Protein AF-A0A165AQ45-F1 (afdb_monomer_lite)

Structure (mmCIF, N/CA/C/O backbone):
data_AF-A0A165AQ45-F1
#
_entry.id   AF-A0A165AQ45-F1
#
loop_
_atom_site.group_PDB
_atom_site.id
_atom_site.type_symbol
_atom_site.label_atom_id
_atom_site.label_alt_id
_atom_site.label_comp_id
_atom_site.label_asym_id
_atom_site.label_entity_id
_atom_site.label_seq_id
_atom_site.pdbx_PDB_ins_code
_atom_site.Cartn_x
_atom_site.Cartn_y
_atom_site.Cartn_z
_atom_site.occupancy
_atom_site.B_iso_or_equiv
_atom_site.auth_seq_id
_atom_site.auth_comp_id
_atom_site.auth_asym_id
_atom_site.auth_atom_id
_atom_site.pdbx_PDB_model_num
ATOM 1 N N . ARG A 1 1 ? 21.739 6.413 -4.135 1.00 65.69 1 ARG A N 1
ATOM 2 C CA . ARG A 1 1 ? 21.384 6.045 -5.533 1.00 65.69 1 ARG A CA 1
ATOM 3 C C . ARG A 1 1 ? 20.104 5.207 -5.502 1.00 65.69 1 ARG A C 1
ATOM 5 O O . ARG A 1 1 ? 20.023 4.332 -4.649 1.00 65.69 1 ARG A O 1
ATOM 12 N N . CYS A 1 2 ? 19.107 5.481 -6.352 1.00 78.31 2 CYS A N 1
ATOM 13 C CA . CYS A 1 2 ? 17.865 4.693 -6.399 1.00 78.31 2 CYS A CA 1
ATOM 14 C C . CYS A 1 2 ? 18.165 3.253 -6.853 1.00 78.31 2 CYS A C 1
ATOM 16 O O . CYS A 1 2 ? 18.833 3.074 -7.868 1.00 78.31 2 CYS A O 1
ATOM 18 N N . LYS A 1 3 ? 17.657 2.233 -6.141 1.00 82.00 3 LYS A N 1
ATOM 19 C CA . LYS A 1 3 ? 17.868 0.807 -6.484 1.00 82.00 3 LYS A CA 1
ATOM 20 C C . LYS A 1 3 ? 17.359 0.459 -7.886 1.00 82.00 3 LYS A C 1
ATOM 22 O O . LYS A 1 3 ? 17.899 -0.430 -8.529 1.00 82.00 3 LYS A O 1
ATOM 27 N N . ARG A 1 4 ? 16.321 1.163 -8.343 1.00 78.19 4 ARG A N 1
ATOM 28 C CA . ARG A 1 4 ? 15.731 0.993 -9.674 1.00 78.19 4 ARG A CA 1
ATOM 29 C C . ARG A 1 4 ? 16.376 1.879 -10.749 1.00 78.19 4 ARG A C 1
ATOM 31 O O . ARG A 1 4 ? 16.025 1.737 -11.903 1.00 78.19 4 ARG A O 1
ATOM 38 N N . GLY A 1 5 ? 17.328 2.747 -10.399 1.00 84.31 5 GLY A N 1
ATOM 39 C CA . GLY A 1 5 ? 18.074 3.530 -11.389 1.00 84.31 5 GLY A CA 1
ATOM 40 C C . GLY A 1 5 ? 17.422 4.841 -11.836 1.00 84.31 5 GLY A C 1
ATOM 41 O O . GLY A 1 5 ? 17.899 5.425 -12.796 1.00 84.31 5 GLY A O 1
ATOM 42 N N . ALA A 1 6 ? 16.396 5.337 -11.134 1.00 86.94 6 ALA A N 1
ATOM 43 C CA . ALA A 1 6 ? 15.844 6.667 -11.403 1.00 86.94 6 ALA A CA 1
ATOM 44 C C . ALA A 1 6 ? 16.941 7.766 -11.334 1.00 86.94 6 ALA A C 1
ATOM 46 O O . ALA A 1 6 ? 17.806 7.690 -10.445 1.00 86.94 6 ALA A O 1
ATOM 47 N N . PRO A 1 7 ? 16.886 8.800 -12.197 1.00 90.19 7 PRO A N 1
ATOM 48 C CA . PRO A 1 7 ? 15.777 9.118 -13.097 1.00 90.19 7 PRO A CA 1
ATOM 49 C C . PRO A 1 7 ? 15.725 8.257 -14.366 1.00 90.19 7 PRO A C 1
ATOM 51 O O . PRO A 1 7 ? 16.746 7.861 -14.918 1.00 90.19 7 PRO A O 1
ATOM 54 N N . TRP A 1 8 ? 14.507 7.983 -14.812 1.00 88.56 8 TRP A N 1
ATOM 55 C CA . TRP A 1 8 ? 14.209 7.210 -16.008 1.00 88.56 8 TRP A CA 1
ATOM 56 C C . TRP A 1 8 ? 14.270 8.068 -17.280 1.00 88.56 8 TRP A C 1
ATOM 58 O O . TRP A 1 8 ? 14.002 9.272 -17.205 1.00 88.56 8 TRP A O 1
ATOM 68 N N . PRO A 1 9 ? 14.603 7.476 -18.443 1.00 89.69 9 PRO A N 1
ATOM 69 C CA . PRO A 1 9 ? 14.580 8.186 -19.717 1.00 89.69 9 PRO A CA 1
ATOM 70 C C . PRO A 1 9 ? 13.150 8.604 -20.074 1.00 89.69 9 PRO A C 1
ATOM 72 O O . PRO A 1 9 ? 12.213 7.815 -19.953 1.00 89.69 9 PRO A O 1
ATOM 75 N N . LEU A 1 10 ? 12.997 9.860 -20.493 1.00 92.00 10 LEU A N 1
ATOM 76 C CA . LEU A 1 10 ? 11.704 10.434 -20.855 1.00 92.00 10 LEU A CA 1
ATOM 77 C C . LEU A 1 10 ? 11.286 9.996 -22.262 1.00 92.00 10 LEU A C 1
ATOM 79 O O . LEU A 1 10 ? 12.126 9.873 -23.151 1.00 92.00 10 LEU A O 1
ATOM 83 N N . SER A 1 11 ? 9.985 9.798 -22.458 1.00 91.56 11 SER A N 1
ATOM 84 C CA . SER A 1 11 ? 9.371 9.493 -23.752 1.00 91.56 11 SER A CA 1
ATOM 85 C C . SER A 1 11 ? 7.951 10.047 -23.795 1.00 91.56 11 SER A C 1
ATOM 87 O O . SER A 1 11 ? 7.185 9.851 -22.852 1.00 91.56 11 SER A O 1
ATOM 89 N N . ASP A 1 12 ? 7.562 10.695 -24.890 1.00 91.62 12 ASP A N 1
ATOM 90 C CA . ASP A 1 12 ? 6.199 11.224 -25.054 1.00 91.62 12 ASP A CA 1
ATOM 91 C C . ASP A 1 12 ? 5.196 10.192 -25.587 1.00 91.62 12 ASP A C 1
ATOM 93 O O . ASP A 1 12 ? 3.981 10.426 -25.537 1.00 91.62 12 ASP A O 1
ATOM 97 N N . VAL A 1 13 ? 5.695 9.045 -26.052 1.00 91.56 13 VAL A N 1
ATOM 98 C CA . VAL A 1 13 ? 4.914 7.942 -26.624 1.00 91.56 13 VAL A CA 1
ATOM 99 C C . VAL A 1 13 ? 5.340 6.598 -26.041 1.00 91.56 13 VAL A C 1
ATOM 101 O O . VAL A 1 13 ? 6.476 6.432 -25.589 1.00 91.56 13 VAL A O 1
ATOM 104 N N . ASP A 1 14 ? 4.424 5.636 -26.065 1.00 90.06 14 ASP A N 1
ATOM 105 C CA . ASP A 1 14 ? 4.769 4.232 -25.873 1.00 90.06 14 ASP A CA 1
ATOM 106 C C . ASP A 1 14 ? 5.491 3.733 -27.129 1.00 90.06 14 ASP A C 1
ATOM 108 O O . ASP A 1 14 ? 5.061 4.020 -28.250 1.00 90.06 14 ASP A O 1
ATOM 112 N N . TRP A 1 15 ? 6.593 3.006 -26.961 1.00 90.88 15 TRP A N 1
ATOM 113 C CA . TRP A 1 15 ? 7.391 2.520 -28.084 1.00 90.88 15 TRP A CA 1
ATOM 114 C C . TRP A 1 15 ? 7.764 1.050 -27.922 1.00 90.88 15 TRP A C 1
ATOM 116 O O . TRP A 1 15 ? 7.923 0.530 -26.814 1.00 90.88 15 TRP A O 1
ATOM 126 N N . VAL A 1 16 ? 7.919 0.391 -29.066 1.00 91.12 16 VAL A N 1
ATOM 127 C CA . VAL A 1 16 ? 8.446 -0.965 -29.199 1.00 91.12 16 VAL A CA 1
ATOM 128 C C . VAL A 1 16 ? 9.421 -0.945 -30.367 1.00 91.12 16 VAL A C 1
ATOM 130 O O . VAL A 1 16 ? 9.105 -0.395 -31.419 1.00 91.12 16 VAL A O 1
ATOM 133 N N . ASP A 1 17 ? 10.603 -1.510 -30.166 1.00 89.31 17 ASP A N 1
ATOM 134 C CA . ASP A 1 17 ? 11.671 -1.585 -31.161 1.00 89.31 17 ASP A CA 1
ATOM 135 C C . ASP A 1 17 ? 11.799 -3.013 -31.722 1.00 89.31 17 ASP A C 1
ATOM 137 O O . ASP A 1 17 ? 11.449 -3.998 -31.057 1.00 89.31 17 ASP A O 1
ATOM 141 N N . GLU A 1 18 ? 12.344 -3.146 -32.930 1.00 90.94 18 GLU A N 1
ATOM 142 C CA . GLU A 1 18 ? 12.587 -4.426 -33.612 1.00 90.94 18 GLU A CA 1
ATOM 143 C C . GLU A 1 18 ? 13.534 -5.332 -32.810 1.00 90.94 18 GLU A C 1
ATOM 145 O O . GLU A 1 18 ? 13.400 -6.559 -32.816 1.00 90.94 18 GLU A O 1
ATOM 150 N N . ALA A 1 19 ? 14.425 -4.733 -32.017 1.00 88.88 19 ALA A N 1
ATOM 151 C CA . ALA A 1 19 ? 15.296 -5.429 -31.073 1.00 88.88 19 ALA A CA 1
ATOM 152 C C . ALA A 1 19 ? 14.559 -6.006 -29.840 1.00 88.88 19 ALA A C 1
ATOM 154 O O . ALA A 1 19 ? 15.205 -6.465 -28.896 1.00 88.88 19 ALA A O 1
ATOM 155 N N . ARG A 1 20 ? 13.215 -5.996 -29.822 1.00 81.38 20 ARG A N 1
ATOM 156 C CA . ARG A 1 20 ? 12.353 -6.391 -28.685 1.00 81.38 20 ARG A CA 1
ATOM 157 C C . ARG A 1 20 ? 12.523 -5.509 -27.447 1.00 81.38 20 ARG A C 1
ATOM 159 O O . ARG A 1 20 ? 12.129 -5.897 -26.344 1.00 81.38 20 ARG A O 1
ATOM 166 N N . GLY A 1 21 ? 13.098 -4.324 -27.631 1.00 86.62 21 GLY A N 1
ATOM 167 C CA . GLY A 1 21 ? 13.027 -3.255 -26.650 1.00 86.62 21 GLY A CA 1
ATOM 168 C C . GLY A 1 21 ? 11.606 -2.711 -26.593 1.00 86.62 21 GLY A C 1
ATOM 169 O O . GLY A 1 21 ? 10.900 -2.686 -27.598 1.00 86.62 21 GLY A O 1
ATOM 170 N N . TRP A 1 22 ? 11.176 -2.281 -25.418 1.00 89.44 22 TRP A N 1
ATOM 171 C CA . TRP A 1 22 ? 9.936 -1.534 -25.270 1.00 89.44 22 TRP A CA 1
ATOM 172 C C . TRP A 1 22 ? 10.075 -0.551 -24.115 1.00 89.44 22 TRP A C 1
ATOM 174 O O . TRP A 1 22 ? 10.873 -0.764 -23.194 1.00 89.44 22 TRP A O 1
ATOM 184 N N . GLY A 1 23 ? 9.278 0.508 -24.149 1.00 89.44 23 GLY A N 1
ATOM 185 C CA . GLY A 1 23 ? 9.205 1.475 -23.068 1.00 89.44 23 GLY A CA 1
ATOM 186 C C . GLY A 1 23 ? 7.859 2.191 -23.061 1.00 89.44 23 GLY A C 1
ATOM 187 O O . GLY A 1 23 ? 7.321 2.487 -24.129 1.00 89.44 23 GLY A O 1
ATOM 188 N N . PRO A 1 24 ? 7.294 2.459 -21.874 1.00 89.06 24 PRO A N 1
ATOM 189 C CA . PRO A 1 24 ? 6.068 3.227 -21.772 1.00 89.06 24 PRO A CA 1
ATOM 190 C C . PRO A 1 24 ? 6.345 4.716 -21.991 1.00 89.06 24 PRO A C 1
ATOM 192 O O . PRO A 1 24 ? 7.471 5.196 -21.806 1.00 89.06 24 PRO A O 1
ATOM 195 N N . LYS A 1 25 ? 5.289 5.469 -22.284 1.00 88.69 25 LYS A N 1
ATOM 196 C CA . LYS A 1 25 ? 5.297 6.924 -22.188 1.00 88.69 25 LYS A CA 1
ATOM 197 C C . LYS A 1 25 ? 5.741 7.348 -20.786 1.00 88.69 25 LYS A C 1
ATOM 199 O O . LYS A 1 25 ? 5.144 6.968 -19.776 1.00 88.69 25 LYS A O 1
ATOM 204 N N . TRP A 1 26 ? 6.771 8.183 -20.726 1.00 88.94 26 TRP A N 1
ATOM 205 C CA . TRP A 1 26 ? 7.381 8.658 -19.493 1.00 88.94 26 TRP A CA 1
ATOM 206 C C . TRP A 1 26 ? 7.617 10.167 -19.537 1.00 88.94 26 TRP A C 1
ATOM 208 O O . TRP A 1 26 ? 8.616 10.643 -20.063 1.00 88.94 26 TRP A O 1
ATOM 218 N N . THR A 1 27 ? 6.712 10.941 -18.940 1.00 88.56 27 THR A N 1
ATOM 219 C CA . THR A 1 27 ? 6.824 12.412 -18.888 1.00 88.56 27 THR A CA 1
ATOM 220 C C . THR A 1 27 ? 7.576 12.918 -17.652 1.00 88.56 27 THR A C 1
ATOM 222 O O . T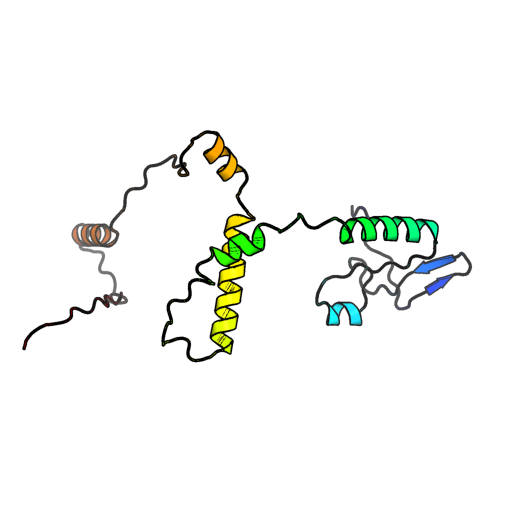HR A 1 27 ? 8.030 14.057 -17.625 1.00 88.56 27 THR A O 1
ATOM 225 N N . PHE A 1 28 ? 7.733 12.078 -16.619 1.00 89.06 28 PHE A N 1
ATOM 226 C CA . PHE A 1 28 ? 8.372 12.433 -15.346 1.00 89.06 28 PHE A CA 1
ATOM 227 C C . PHE A 1 28 ? 9.393 11.375 -14.905 1.00 89.06 28 PHE A C 1
ATOM 229 O O . PHE A 1 28 ? 9.015 10.310 -14.424 1.00 89.06 28 PHE A O 1
ATOM 236 N N . GLY A 1 29 ? 10.690 11.686 -14.973 1.00 88.75 29 GLY A N 1
ATOM 237 C CA . GLY A 1 29 ? 11.769 10.708 -14.755 1.00 88.75 29 GLY A CA 1
ATOM 238 C C . GLY A 1 29 ? 11.878 10.140 -13.332 1.00 88.75 29 GLY A C 1
ATOM 239 O O . GLY A 1 29 ? 12.570 9.153 -13.126 1.00 88.75 29 GLY A O 1
ATOM 240 N N . TYR A 1 30 ? 11.200 10.717 -12.337 1.00 88.38 30 TYR A N 1
ATOM 241 C CA . TYR A 1 30 ? 11.153 10.182 -10.964 1.00 88.38 30 TYR A CA 1
ATOM 242 C C . TYR A 1 30 ? 9.837 9.478 -10.622 1.00 88.38 30 TYR A C 1
ATOM 244 O O . TYR A 1 30 ? 9.686 8.963 -9.515 1.00 88.38 30 TYR A O 1
ATOM 252 N N . PHE A 1 31 ? 8.888 9.454 -11.554 1.00 86.06 31 PHE A N 1
ATOM 253 C CA . PHE A 1 31 ? 7.599 8.804 -11.371 1.00 86.06 31 PHE A CA 1
ATOM 254 C C . PHE A 1 31 ? 7.649 7.381 -11.923 1.00 86.06 31 PHE A C 1
ATOM 256 O O . PHE A 1 31 ? 8.383 7.139 -12.872 1.00 86.06 31 PHE A O 1
ATOM 263 N N . ASN A 1 32 ? 6.907 6.436 -11.346 1.00 86.19 32 ASN A N 1
ATOM 264 C CA . ASN A 1 32 ? 6.773 5.104 -11.942 1.00 86.19 32 ASN A CA 1
ATOM 265 C C . ASN A 1 32 ? 5.849 5.157 -13.170 1.00 86.19 32 ASN A C 1
ATOM 267 O O . ASN A 1 32 ? 5.155 6.148 -13.405 1.00 86.19 32 ASN A O 1
ATOM 271 N N . SER A 1 33 ? 5.818 4.074 -13.941 1.00 86.31 33 SER A N 1
ATOM 272 C CA . SER A 1 33 ? 4.856 3.904 -15.029 1.00 86.31 33 SER A CA 1
ATOM 273 C C . SER A 1 33 ? 3.427 3.918 -14.479 1.00 86.31 33 SER A C 1
ATOM 275 O O . SER A 1 33 ? 3.089 3.141 -13.584 1.00 86.31 33 SER A O 1
ATOM 277 N N . TRP A 1 34 ? 2.590 4.805 -15.013 1.00 86.44 34 TRP A N 1
ATOM 278 C CA . TRP A 1 34 ? 1.238 5.072 -14.523 1.00 86.44 34 TRP A CA 1
ATOM 279 C C . TRP A 1 34 ? 0.246 5.162 -15.679 1.00 86.44 34 TRP A C 1
ATOM 281 O O . TRP A 1 34 ? 0.630 5.492 -16.796 1.00 86.44 34 TRP A O 1
ATOM 291 N N . GLN A 1 35 ? -1.031 4.911 -15.385 1.00 86.94 35 GLN A N 1
ATOM 292 C CA . GLN A 1 35 ? -2.136 5.093 -16.325 1.00 86.94 35 GLN A CA 1
ATOM 293 C C . GLN A 1 35 ? -3.129 6.101 -15.742 1.00 86.94 35 GLN A C 1
ATOM 295 O O . GLN A 1 35 ? -3.613 5.868 -14.628 1.00 86.94 35 GLN A O 1
ATOM 300 N N . PRO A 1 36 ? -3.482 7.180 -16.465 1.00 87.31 36 PRO A N 1
ATOM 301 C CA . PRO A 1 36 ? -4.426 8.181 -15.977 1.00 87.31 36 PRO A CA 1
ATOM 302 C C . PRO A 1 36 ? -5.769 7.596 -15.547 1.00 87.31 36 PRO A C 1
ATOM 304 O O . PRO A 1 36 ? -6.232 7.896 -14.449 1.00 87.31 36 PRO A O 1
ATOM 307 N N . ASP A 1 37 ? -6.351 6.702 -16.346 1.00 90.69 37 ASP A N 1
ATOM 308 C CA . ASP A 1 37 ? -7.674 6.130 -16.066 1.00 90.69 37 ASP A CA 1
ATOM 309 C C . ASP A 1 37 ? -7.691 5.311 -14.771 1.00 90.69 37 ASP A C 1
ATOM 311 O O . ASP A 1 37 ? -8.618 5.414 -13.963 1.00 90.69 37 ASP A O 1
ATOM 315 N N . ILE A 1 38 ? -6.631 4.531 -14.534 1.00 89.12 38 ILE A N 1
ATOM 316 C CA . ILE A 1 38 ? -6.482 3.731 -13.313 1.00 89.12 38 ILE A CA 1
ATOM 317 C C . ILE A 1 38 ? -6.222 4.654 -12.122 1.00 89.12 38 ILE A C 1
ATOM 319 O O . ILE A 1 38 ? -6.850 4.498 -11.075 1.00 89.12 38 ILE A O 1
ATOM 323 N N . SER A 1 39 ? -5.363 5.662 -12.276 1.00 89.00 39 SER A N 1
ATOM 324 C CA . SER A 1 39 ? -5.104 6.641 -11.218 1.00 89.00 39 SER A CA 1
ATOM 325 C C . SER A 1 39 ? -6.362 7.423 -10.826 1.00 89.00 39 SER A C 1
ATOM 327 O O . SER A 1 39 ? -6.585 7.646 -9.637 1.00 89.00 39 SER A O 1
ATOM 329 N N . VAL A 1 40 ? -7.224 7.784 -11.781 1.00 92.62 40 VAL A N 1
ATOM 330 C CA . VAL A 1 40 ? -8.513 8.445 -11.507 1.00 92.62 40 VAL A CA 1
ATOM 331 C C . VAL A 1 40 ? -9.489 7.494 -10.815 1.00 92.62 40 VAL A C 1
ATOM 333 O O . VAL A 1 40 ? -10.148 7.888 -9.849 1.00 92.62 40 VAL A O 1
ATOM 336 N N . SER A 1 41 ? -9.564 6.246 -11.280 1.00 93.50 41 SER A N 1
ATOM 337 C CA . SER A 1 41 ? -10.519 5.255 -10.773 1.00 93.50 41 SER A CA 1
ATOM 338 C C . SER A 1 41 ? -10.183 4.792 -9.357 1.00 93.50 41 SER A C 1
ATOM 340 O O . SER A 1 41 ? -11.058 4.730 -8.496 1.00 93.50 41 SER A O 1
ATOM 342 N N . VAL A 1 42 ? -8.910 4.483 -9.099 1.00 90.19 42 VAL A N 1
ATOM 343 C CA . VAL A 1 42 ? -8.460 3.881 -7.834 1.00 90.19 42 VAL A CA 1
ATOM 344 C C . VAL A 1 42 ? -7.942 4.939 -6.850 1.00 90.19 42 VAL A C 1
ATOM 346 O O . VAL A 1 42 ? -7.847 4.679 -5.652 1.00 90.19 42 VAL A O 1
ATOM 349 N N . ARG A 1 43 ? -7.654 6.162 -7.324 1.00 88.94 43 ARG A N 1
ATOM 350 C CA . ARG A 1 43 ? -7.169 7.300 -6.516 1.00 88.94 43 ARG A CA 1
ATOM 351 C C . ARG A 1 43 ? -5.933 6.977 -5.670 1.00 88.94 43 ARG A C 1
ATOM 353 O O . ARG A 1 43 ? -5.754 7.516 -4.580 1.00 88.94 43 ARG A O 1
ATOM 360 N N . CYS A 1 44 ? -5.071 6.104 -6.178 1.00 82.12 44 CYS A N 1
ATOM 361 C CA . CYS A 1 44 ? -3.820 5.712 -5.543 1.00 82.12 44 CYS A CA 1
ATOM 362 C C . CYS A 1 44 ? -2.665 5.709 -6.555 1.00 82.12 44 CYS A C 1
ATOM 364 O O . CYS A 1 44 ? -2.877 5.800 -7.765 1.00 82.12 44 CYS A O 1
ATOM 366 N N . ASN A 1 45 ? -1.431 5.639 -6.050 1.00 81.56 45 ASN A N 1
ATOM 367 C CA . ASN A 1 45 ? -0.245 5.510 -6.890 1.00 81.56 45 ASN A CA 1
ATOM 368 C C . ASN A 1 45 ? -0.173 4.093 -7.477 1.00 81.56 45 ASN A C 1
ATOM 370 O O . ASN A 1 45 ? -0.179 3.122 -6.721 1.00 81.56 45 ASN A O 1
ATOM 374 N N . ASN A 1 46 ? -0.061 3.985 -8.799 1.00 85.38 46 ASN A N 1
ATOM 375 C CA . ASN A 1 46 ? 0.010 2.710 -9.512 1.00 85.38 46 ASN A CA 1
ATOM 376 C C . ASN A 1 46 ? 1.416 2.522 -10.115 1.00 85.38 46 ASN A C 1
ATOM 378 O O . ASN A 1 46 ? 2.020 3.489 -10.569 1.00 85.38 46 ASN A O 1
ATOM 382 N N . ASP A 1 47 ? 1.932 1.288 -10.112 1.00 86.81 47 ASP A N 1
ATOM 383 C CA . ASP A 1 47 ? 3.180 0.885 -10.792 1.00 86.81 47 ASP A CA 1
ATOM 384 C C . ASP A 1 47 ? 2.819 -0.179 -11.835 1.00 86.81 47 ASP A C 1
ATOM 386 O O . ASP A 1 47 ? 2.646 -1.352 -11.499 1.00 86.81 47 ASP A O 1
ATOM 390 N N . ILE A 1 48 ? 2.622 0.242 -13.084 1.00 86.12 48 ILE A N 1
ATOM 391 C CA . ILE A 1 48 ? 2.159 -0.637 -14.167 1.00 86.12 48 ILE A CA 1
ATOM 392 C C . ILE A 1 48 ? 3.360 -1.178 -14.933 1.00 86.12 48 ILE A C 1
ATOM 394 O O . ILE A 1 48 ? 4.234 -0.424 -15.352 1.00 86.12 48 ILE A O 1
ATOM 398 N N . LYS A 1 49 ? 3.395 -2.493 -15.159 1.00 84.38 49 LYS A N 1
ATOM 399 C CA . LYS A 1 49 ? 4.466 -3.146 -15.918 1.00 84.38 49 LYS A CA 1
ATOM 400 C C . LYS A 1 49 ? 3.893 -4.061 -16.983 1.00 84.38 49 LYS A C 1
ATOM 402 O O . LYS A 1 49 ? 3.043 -4.895 -16.685 1.00 84.38 49 LYS A O 1
ATOM 407 N N . LEU A 1 50 ? 4.399 -3.931 -18.207 1.00 85.31 50 LEU A N 1
ATOM 408 C CA . LEU A 1 50 ? 4.116 -4.876 -19.278 1.00 85.31 50 LEU A CA 1
ATOM 409 C C . LEU A 1 50 ? 4.945 -6.148 -19.064 1.00 85.31 50 LEU A C 1
ATOM 411 O O . LEU A 1 50 ? 6.156 -6.086 -18.844 1.00 85.31 50 LEU A O 1
ATOM 415 N N . LEU A 1 51 ? 4.286 -7.301 -19.138 1.00 86.75 51 LEU A N 1
ATOM 416 C CA . LEU A 1 51 ? 4.923 -8.610 -19.055 1.00 86.75 51 LEU A CA 1
ATOM 417 C C . LEU A 1 51 ? 4.864 -9.266 -20.433 1.00 86.75 51 LEU A C 1
ATOM 419 O O . LEU A 1 51 ? 3.803 -9.677 -20.891 1.00 86.75 51 LEU A O 1
ATOM 423 N N . THR A 1 52 ? 6.008 -9.342 -21.108 1.00 84.25 52 THR A N 1
ATOM 424 C CA . THR A 1 52 ? 6.115 -9.922 -22.458 1.00 84.25 52 THR A CA 1
ATOM 425 C C . THR A 1 52 ? 6.563 -11.388 -22.444 1.00 84.25 52 THR A C 1
ATOM 427 O O . THR A 1 52 ? 6.453 -12.076 -23.455 1.00 84.25 52 THR A O 1
ATOM 430 N N . ASN A 1 53 ? 7.053 -11.891 -21.303 1.00 87.56 53 ASN A N 1
ATOM 431 C CA . ASN A 1 53 ? 7.553 -13.256 -21.140 1.00 87.56 53 ASN A CA 1
ATOM 432 C C . ASN A 1 53 ? 6.580 -14.113 -20.313 1.00 87.56 53 ASN A C 1
ATOM 434 O O . ASN A 1 53 ? 6.233 -13.766 -19.181 1.00 87.56 53 ASN A O 1
ATOM 438 N N . GLY A 1 54 ? 6.182 -15.272 -20.848 1.00 89.38 54 GLY A N 1
ATOM 439 C CA . GLY A 1 54 ? 5.271 -16.201 -20.172 1.00 89.38 54 GLY A CA 1
ATOM 440 C C . GLY A 1 54 ? 5.828 -16.804 -18.876 1.00 89.38 54 GLY A C 1
ATOM 441 O O . GLY A 1 54 ? 5.067 -17.016 -17.937 1.00 89.38 54 GLY A O 1
ATOM 442 N N . ARG A 1 55 ? 7.147 -17.027 -18.775 1.00 90.12 55 ARG A N 1
ATOM 443 C CA . ARG A 1 55 ? 7.791 -17.535 -17.548 1.00 90.12 55 ARG A CA 1
ATOM 444 C C . ARG A 1 55 ? 7.706 -16.513 -16.416 1.00 90.12 55 ARG A C 1
ATOM 446 O O . ARG A 1 55 ? 7.316 -16.867 -15.307 1.00 90.12 55 ARG A O 1
ATOM 453 N N . ASP A 1 56 ? 8.038 -15.257 -16.701 1.00 86.38 56 ASP A N 1
ATOM 454 C CA . ASP A 1 56 ? 7.980 -14.182 -15.703 1.00 86.38 56 ASP A CA 1
ATOM 455 C C . ASP A 1 56 ? 6.533 -13.888 -15.303 1.00 86.38 56 ASP A C 1
ATOM 457 O O . ASP A 1 56 ? 6.236 -13.735 -14.118 1.00 86.38 56 ASP A O 1
ATOM 461 N N . THR A 1 57 ? 5.620 -13.912 -16.280 1.00 90.38 57 THR A N 1
ATOM 462 C CA . THR A 1 57 ? 4.177 -13.794 -16.037 1.00 90.38 57 THR A CA 1
ATOM 463 C C . THR A 1 57 ? 3.683 -14.911 -15.128 1.00 90.38 57 THR A C 1
ATOM 465 O O . THR A 1 57 ? 3.062 -14.628 -14.112 1.00 90.38 57 THR A O 1
ATOM 468 N N . GLY A 1 58 ? 4.023 -16.170 -15.420 1.00 93.00 58 GLY A N 1
ATOM 469 C CA . GLY A 1 58 ? 3.635 -17.312 -14.592 1.00 93.00 58 GLY A CA 1
ATOM 470 C C . GLY A 1 58 ? 4.154 -17.211 -13.158 1.00 93.00 58 GLY A C 1
ATOM 471 O O . GLY A 1 58 ? 3.399 -17.451 -12.218 1.00 93.00 58 GLY A O 1
ATOM 472 N N . ASN A 1 59 ? 5.407 -16.786 -12.974 1.00 91.25 59 ASN A N 1
ATOM 473 C CA . ASN A 1 59 ? 5.987 -16.581 -11.645 1.00 91.25 59 ASN A CA 1
ATOM 474 C C . ASN A 1 59 ? 5.255 -15.489 -10.849 1.00 91.25 59 ASN A C 1
ATOM 476 O O . ASN A 1 59 ? 4.939 -15.696 -9.676 1.00 91.25 59 ASN A O 1
ATOM 480 N N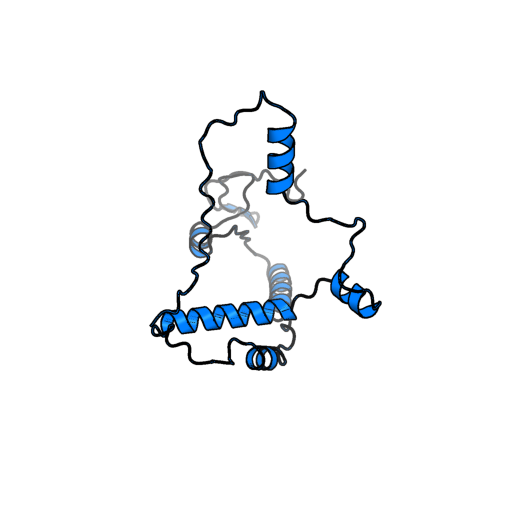 . ILE A 1 60 ? 4.965 -14.345 -11.477 1.00 89.75 60 ILE A N 1
ATOM 481 C CA . ILE A 1 60 ? 4.235 -13.243 -10.833 1.00 89.75 60 ILE A CA 1
ATOM 482 C C . ILE A 1 60 ? 2.800 -13.671 -10.531 1.00 89.75 60 ILE A C 1
ATOM 484 O O . ILE A 1 60 ? 2.356 -13.536 -9.396 1.00 89.75 60 ILE A O 1
ATOM 488 N N . THR A 1 61 ? 2.089 -14.257 -11.496 1.00 91.50 61 THR A N 1
ATOM 489 C CA . THR A 1 61 ? 0.721 -14.743 -11.289 1.00 91.50 61 THR A CA 1
ATOM 490 C C . THR A 1 61 ? 0.662 -15.785 -10.177 1.00 91.50 61 THR A C 1
ATOM 492 O O . THR A 1 61 ? -0.238 -15.715 -9.346 1.00 91.50 61 THR A O 1
ATOM 495 N N . TYR A 1 62 ? 1.618 -16.716 -10.101 1.00 92.50 62 TYR A N 1
ATOM 496 C CA . TYR A 1 62 ? 1.696 -17.686 -9.006 1.00 92.50 62 TYR A CA 1
ATOM 497 C C . TYR A 1 62 ? 1.886 -16.996 -7.651 1.00 92.50 62 TYR A C 1
ATOM 499 O O . TYR A 1 62 ? 1.207 -17.340 -6.684 1.00 92.50 62 TYR A O 1
ATOM 507 N N . TYR A 1 63 ? 2.779 -16.009 -7.573 1.00 89.88 63 TYR A N 1
ATOM 508 C CA . TYR A 1 63 ? 3.006 -15.238 -6.352 1.00 89.88 63 TYR A CA 1
ATOM 509 C C . TYR A 1 63 ? 1.749 -14.471 -5.912 1.00 89.88 63 TYR A C 1
ATOM 511 O O . TYR A 1 63 ? 1.293 -14.646 -4.781 1.00 89.88 63 TYR A O 1
ATOM 519 N N . GLU A 1 64 ? 1.156 -13.688 -6.814 1.00 89.38 64 GLU A N 1
ATOM 520 C CA . GLU A 1 64 ? -0.062 -12.913 -6.553 1.00 89.38 64 GLU A CA 1
ATOM 521 C C . GLU A 1 64 ? -1.231 -13.827 -6.174 1.00 89.38 64 GLU A C 1
ATOM 523 O O . GLU A 1 64 ? -1.916 -13.589 -5.182 1.00 89.38 64 GLU A O 1
ATOM 528 N N . THR A 1 65 ? -1.421 -14.929 -6.906 1.00 90.50 65 THR A N 1
ATOM 529 C CA . THR A 1 65 ? -2.483 -15.901 -6.619 1.00 90.50 65 THR A CA 1
ATOM 530 C C . THR A 1 65 ? -2.307 -16.484 -5.232 1.00 90.50 65 THR A C 1
ATOM 532 O O . THR A 1 65 ? -3.265 -16.483 -4.474 1.00 90.50 65 THR A O 1
ATOM 535 N N . ASN A 1 66 ? -1.098 -16.913 -4.856 1.00 88.12 66 ASN A N 1
ATOM 536 C CA . ASN A 1 66 ? -0.846 -17.429 -3.511 1.00 88.12 66 ASN A CA 1
ATOM 537 C C . ASN A 1 66 ? -1.052 -16.376 -2.423 1.00 88.12 66 ASN A C 1
ATOM 539 O O . ASN A 1 66 ? -1.425 -16.723 -1.302 1.00 88.12 66 ASN A O 1
ATOM 543 N N . TYR A 1 67 ? -0.804 -15.103 -2.730 1.00 85.50 67 TYR A N 1
ATOM 544 C CA . TYR A 1 67 ? -1.037 -14.008 -1.800 1.00 85.50 67 TYR A CA 1
ATOM 545 C C . TYR A 1 67 ? -2.534 -13.734 -1.615 1.00 85.50 67 TYR A C 1
ATOM 547 O O . TYR A 1 67 ? -3.007 -13.652 -0.483 1.00 85.50 67 TYR A O 1
ATOM 555 N N . VAL A 1 68 ? -3.295 -13.663 -2.708 1.00 83.50 68 VAL A N 1
ATOM 556 C CA . VAL A 1 68 ? -4.753 -13.464 -2.690 1.00 83.50 68 VAL A CA 1
ATOM 557 C C . VAL A 1 68 ? -5.469 -14.683 -2.106 1.00 83.50 68 VAL A C 1
ATOM 559 O O . VAL A 1 68 ? -6.385 -14.547 -1.298 1.00 83.50 68 VAL A O 1
ATOM 562 N N . SER A 1 69 ? -5.029 -15.887 -2.472 1.00 80.44 69 SER A N 1
ATOM 563 C CA . SER A 1 69 ? -5.556 -17.155 -1.967 1.00 80.44 69 SER A CA 1
ATOM 564 C C . SER A 1 69 ? -4.998 -17.523 -0.598 1.00 80.44 69 SER A C 1
ATOM 566 O O . SER A 1 69 ? -5.363 -18.573 -0.055 1.00 80.44 69 SER A O 1
ATOM 568 N N . LYS A 1 70 ? -4.103 -16.701 -0.029 1.00 83.00 70 LYS A N 1
ATOM 569 C CA . LYS A 1 70 ? -3.648 -16.866 1.345 1.00 83.00 70 LYS A CA 1
ATOM 570 C C . LYS A 1 70 ? -4.897 -16.836 2.202 1.00 83.00 70 LYS A C 1
ATOM 572 O O . LYS A 1 70 ? -5.556 -15.806 2.308 1.00 83.00 70 LYS A O 1
ATOM 577 N N . LYS A 1 71 ? -5.249 -17.992 2.771 1.00 69.25 71 LYS A N 1
ATOM 578 C CA . LYS A 1 71 ? -6.442 -18.128 3.604 1.00 69.25 71 LYS A CA 1
ATOM 579 C C . LYS A 1 71 ? -6.388 -17.026 4.655 1.00 69.25 71 LYS A C 1
ATOM 581 O O . LYS A 1 71 ? -5.541 -17.074 5.548 1.00 69.25 71 LYS A O 1
ATOM 586 N N . GLN A 1 72 ? -7.281 -16.042 4.535 1.00 64.69 72 GLN A N 1
ATOM 587 C CA . GLN A 1 72 ? -7.630 -15.176 5.651 1.00 64.69 72 GLN A CA 1
ATOM 588 C C . GLN A 1 72 ? -7.880 -16.116 6.830 1.00 64.69 72 GLN A C 1
ATOM 590 O O . GLN A 1 72 ? -8.554 -17.142 6.666 1.00 64.69 72 GLN A O 1
ATOM 595 N N . GLY A 1 73 ? -7.245 -15.840 7.972 1.00 61.50 73 GLY A N 1
ATOM 596 C CA . GLY A 1 73 ? -7.402 -16.663 9.164 1.00 61.50 73 GLY A CA 1
ATOM 597 C C . GLY A 1 73 ? -8.882 -16.979 9.371 1.00 61.50 73 GLY A C 1
ATOM 598 O O . GLY A 1 73 ? -9.744 -16.131 9.155 1.00 61.50 73 GLY A O 1
ATOM 599 N N . ARG A 1 74 ? -9.186 -18.239 9.686 1.00 60.84 74 ARG A N 1
ATOM 600 C CA . ARG A 1 74 ? -10.556 -18.731 9.856 1.00 60.84 74 ARG A CA 1
ATOM 601 C C . ARG A 1 74 ? -11.283 -17.859 10.901 1.00 60.84 74 ARG A C 1
ATOM 603 O O . ARG A 1 74 ? -11.144 -18.079 12.098 1.00 60.84 74 ARG A O 1
ATOM 610 N N . ASN A 1 75 ? -12.077 -16.888 10.445 1.00 65.12 75 ASN A N 1
ATOM 611 C CA . ASN A 1 75 ? -12.828 -15.929 11.270 1.00 65.12 75 ASN A CA 1
ATOM 612 C C . ASN A 1 75 ? -14.064 -16.560 11.949 1.00 65.12 75 ASN A C 1
ATOM 614 O O . ASN A 1 75 ? -15.071 -15.885 12.151 1.00 65.12 75 ASN A O 1
ATOM 618 N N . TYR A 1 76 ? -14.029 -17.846 12.320 1.00 62.41 76 TYR A N 1
ATOM 619 C CA . TYR A 1 76 ? -15.185 -18.525 12.933 1.00 62.41 76 TYR A CA 1
ATOM 620 C C . TYR A 1 76 ? -15.642 -17.879 14.235 1.00 62.41 76 TYR A C 1
ATOM 622 O O . TYR A 1 76 ? -16.812 -17.959 14.587 1.00 62.41 76 TYR A O 1
ATOM 630 N N . ASN A 1 77 ? -14.728 -17.196 14.920 1.00 67.00 77 ASN A N 1
ATOM 631 C CA . ASN A 1 77 ? -15.029 -16.510 16.166 1.00 67.00 77 ASN A CA 1
ATOM 632 C C . ASN A 1 77 ? -15.499 -15.067 15.950 1.00 67.00 77 ASN A C 1
ATOM 634 O O . ASN A 1 77 ? -15.979 -14.462 16.903 1.00 67.00 77 ASN A O 1
ATOM 638 N N . ALA A 1 78 ? -15.393 -14.505 14.737 1.00 74.00 78 ALA A N 1
ATOM 639 C CA . ALA A 1 78 ? -15.804 -13.124 14.478 1.00 74.00 78 ALA A CA 1
ATOM 640 C C . ALA A 1 78 ? -17.321 -12.958 14.644 1.00 74.00 78 ALA A C 1
ATOM 642 O O . ALA A 1 78 ? -17.765 -11.999 15.264 1.00 74.00 78 ALA A O 1
ATOM 643 N N . SER A 1 79 ? -18.115 -13.935 14.195 1.00 75.50 79 SER A N 1
ATOM 644 C CA . SER A 1 79 ? -19.569 -13.956 14.412 1.00 75.50 79 SER A CA 1
ATOM 645 C C . SER A 1 79 ? -19.937 -14.031 15.897 1.00 75.50 79 SER A C 1
ATOM 647 O O . SER A 1 79 ? -20.808 -13.291 16.346 1.00 75.50 79 SER A O 1
ATOM 649 N N . ALA A 1 80 ? -19.238 -14.853 16.686 1.00 76.44 80 ALA A N 1
ATOM 650 C CA . ALA A 1 80 ? -19.420 -14.910 18.138 1.00 76.44 80 ALA A CA 1
ATOM 651 C C . ALA A 1 80 ? -19.019 -13.589 18.822 1.00 76.44 80 ALA A C 1
ATOM 653 O O . ALA A 1 80 ? -19.645 -13.169 19.795 1.00 76.44 80 ALA A O 1
ATOM 654 N N . LEU A 1 81 ? -17.992 -12.916 18.300 1.00 74.50 81 LEU A N 1
ATOM 655 C CA . LEU A 1 81 ? -17.543 -11.611 18.771 1.00 74.50 81 LEU A CA 1
ATOM 656 C C . LEU A 1 81 ? -18.576 -10.516 18.475 1.00 74.50 81 LEU A C 1
ATOM 658 O O . LEU A 1 81 ? -18.851 -9.679 19.333 1.00 74.50 81 LEU A O 1
ATOM 662 N N . PHE A 1 82 ? -19.186 -10.565 17.289 1.00 76.12 82 PHE A N 1
ATOM 663 C CA . PHE A 1 82 ? -20.296 -9.701 16.910 1.00 76.12 82 PHE A CA 1
ATOM 664 C C . PHE A 1 82 ? -21.520 -9.958 17.790 1.00 76.12 82 PHE A C 1
ATOM 666 O O . PHE A 1 82 ? -22.037 -9.013 18.370 1.00 76.12 82 PHE A O 1
ATOM 673 N N . ALA A 1 83 ? -21.916 -11.214 18.006 1.00 76.88 83 ALA A N 1
ATOM 674 C CA . ALA A 1 83 ? -23.049 -11.558 18.870 1.00 76.88 83 ALA A CA 1
ATOM 675 C C . ALA A 1 83 ? -22.868 -11.102 20.332 1.00 76.88 83 ALA A C 1
ATOM 677 O O . ALA A 1 83 ? -23.839 -10.745 20.995 1.00 76.88 83 ALA A O 1
ATOM 678 N N . LYS A 1 84 ? -21.625 -11.081 20.836 1.00 72.38 84 LYS A N 1
ATOM 679 C CA . LYS A 1 84 ? -21.285 -10.546 22.169 1.00 72.38 84 LYS A CA 1
ATOM 680 C C . LYS A 1 84 ? -21.105 -9.024 22.197 1.00 72.38 84 LYS A C 1
ATOM 682 O O . LYS A 1 84 ? -20.995 -8.456 23.281 1.00 72.38 84 LYS A O 1
ATOM 687 N N . SER A 1 85 ? -21.029 -8.364 21.042 1.00 70.62 85 SER A N 1
ATOM 688 C CA . SER A 1 85 ? -20.833 -6.919 20.963 1.00 70.62 85 SER A CA 1
ATOM 689 C C . SER A 1 85 ? -22.100 -6.170 21.396 1.00 70.62 85 SER A C 1
ATOM 691 O O . SER A 1 85 ? -23.206 -6.558 21.005 1.00 70.62 85 SER A O 1
ATOM 693 N N . PRO A 1 86 ? -21.965 -5.022 22.088 1.00 65.56 86 PRO A N 1
ATOM 694 C CA . PRO A 1 86 ? -23.078 -4.107 22.348 1.00 65.56 86 PRO A CA 1
ATOM 695 C C . PRO A 1 86 ? -23.808 -3.633 21.078 1.00 65.56 86 PRO A C 1
ATOM 697 O O . PRO A 1 86 ? -24.892 -3.066 21.167 1.00 65.56 86 PRO A O 1
ATOM 700 N N . ALA A 1 87 ? -23.231 -3.850 19.888 1.00 61.91 87 ALA A N 1
ATOM 701 C CA . ALA A 1 87 ? -23.884 -3.606 18.604 1.00 61.91 87 ALA A CA 1
ATOM 702 C C . ALA A 1 87 ? -25.192 -4.402 18.424 1.00 61.91 87 ALA A C 1
ATOM 704 O O . ALA A 1 87 ? -26.128 -3.872 17.832 1.00 61.91 87 ALA A O 1
ATOM 705 N N . PHE A 1 88 ? -25.258 -5.635 18.945 1.00 62.88 88 PHE A N 1
ATOM 706 C CA . PHE A 1 88 ? -26.428 -6.523 18.838 1.00 62.88 88 PHE A CA 1
ATOM 707 C C . PHE A 1 88 ? -27.289 -6.544 20.104 1.00 62.88 88 PHE A C 1
ATOM 709 O O . PHE A 1 88 ? -28.429 -6.998 20.072 1.00 62.88 88 PHE A O 1
ATOM 716 N N . GLN A 1 89 ? -26.777 -6.012 21.215 1.00 63.75 89 GLN A N 1
ATOM 717 C CA . GLN A 1 89 ? -27.558 -5.780 22.427 1.00 63.75 89 GLN A CA 1
ATOM 718 C C . GLN A 1 89 ? -28.349 -4.478 22.269 1.00 63.75 89 GLN A C 1
ATOM 720 O O . GLN A 1 89 ? -28.017 -3.440 22.845 1.00 63.75 89 GLN A O 1
ATOM 725 N N . MET A 1 90 ? -29.381 -4.510 21.429 1.00 64.12 90 MET A N 1
ATOM 726 C CA . MET A 1 90 ? -30.269 -3.369 21.248 1.00 64.12 90 MET A CA 1
ATOM 727 C C . MET A 1 90 ? -31.156 -3.221 22.482 1.00 64.12 90 MET A C 1
ATOM 729 O O . MET A 1 90 ? -32.124 -3.947 22.667 1.00 64.12 90 MET A O 1
ATOM 733 N N . LYS A 1 91 ? -30.821 -2.262 23.347 1.00 60.62 91 LYS A N 1
ATOM 734 C CA . LYS A 1 91 ? -31.859 -1.559 24.101 1.00 60.62 91 LYS A CA 1
ATOM 735 C C . LYS A 1 91 ? -32.434 -0.524 23.147 1.00 60.62 91 LYS A C 1
ATOM 737 O O . LYS A 1 91 ? -31.673 0.322 22.662 1.00 60.62 91 LYS A O 1
ATOM 742 N N . ASP A 1 92 ? -33.726 -0.633 22.852 1.00 59.66 92 ASP A N 1
ATOM 743 C CA . ASP A 1 92 ? -34.437 0.312 21.996 1.00 59.66 92 ASP A CA 1
ATOM 744 C C . ASP A 1 92 ? -34.213 1.729 22.518 1.00 59.66 92 ASP A C 1
ATOM 746 O O . ASP A 1 92 ? -34.713 2.132 23.567 1.00 59.66 92 ASP A O 1
ATOM 750 N N . ASN A 1 93 ? -33.389 2.484 21.798 1.00 59.44 93 ASN A N 1
ATOM 751 C CA . ASN A 1 93 ? -33.224 3.899 22.051 1.00 59.44 93 ASN A CA 1
ATOM 752 C C . ASN A 1 93 ? -34.187 4.609 21.113 1.00 59.44 93 ASN A C 1
ATOM 754 O O . ASN A 1 93 ? -33.936 4.678 19.909 1.00 59.44 93 ASN A O 1
ATOM 758 N N . ALA A 1 94 ? -35.249 5.182 21.680 1.00 61.00 94 ALA A N 1
ATOM 759 C CA . ALA A 1 94 ? -36.269 5.953 20.965 1.00 61.00 94 ALA A CA 1
ATOM 760 C C . ALA A 1 94 ? -35.699 7.105 20.100 1.00 61.00 94 ALA A C 1
ATOM 762 O O . ALA A 1 94 ? -36.410 7.660 19.270 1.00 61.00 94 ALA A O 1
ATOM 763 N N . TYR A 1 95 ? -34.413 7.442 20.274 1.00 60.94 95 TYR A N 1
ATOM 764 C CA . TYR A 1 95 ? -33.659 8.469 19.552 1.00 60.94 95 TYR A CA 1
ATOM 765 C C . TYR A 1 95 ? -33.153 8.037 18.156 1.00 60.94 95 TYR A C 1
ATOM 767 O O . TYR A 1 95 ? -32.754 8.880 17.354 1.00 60.94 95 TYR A O 1
ATOM 775 N N . LEU A 1 96 ? -33.149 6.737 17.834 1.00 62.31 96 LEU A N 1
ATOM 776 C CA . LEU A 1 96 ? -32.703 6.206 16.535 1.00 62.31 96 LEU A CA 1
ATOM 777 C C . LEU A 1 96 ? -33.894 5.902 15.609 1.00 62.31 96 LEU A C 1
ATOM 779 O O . LEU A 1 96 ? -34.019 4.790 15.112 1.00 62.31 96 LEU A O 1
ATOM 783 N N . GLN A 1 97 ? -34.768 6.887 15.383 1.00 65.38 97 GLN A N 1
ATOM 784 C CA . GLN A 1 97 ? -35.947 6.744 14.506 1.00 65.38 97 GLN A CA 1
ATOM 785 C C . GLN A 1 97 ? -35.573 6.553 13.022 1.00 65.38 97 GLN A C 1
ATOM 787 O O . GLN A 1 97 ? -36.346 5.989 12.255 1.00 65.38 97 GLN A O 1
ATOM 792 N N . ASP A 1 98 ? -34.382 7.001 12.604 1.00 78.88 98 ASP A N 1
ATOM 793 C CA . ASP A 1 98 ? -33.892 6.802 11.238 1.00 78.88 98 ASP A CA 1
ATOM 794 C C . ASP A 1 98 ? -33.141 5.469 11.099 1.00 78.88 98 ASP A C 1
ATOM 796 O O . ASP A 1 98 ? -32.016 5.304 11.591 1.00 78.88 98 ASP A O 1
ATOM 800 N N . ALA A 1 99 ? -33.749 4.540 10.360 1.00 78.19 99 ALA A N 1
ATOM 801 C CA . ALA A 1 99 ? -33.195 3.224 10.057 1.00 78.19 99 ALA A CA 1
ATOM 802 C C . ALA A 1 99 ? -31.816 3.300 9.378 1.00 78.19 99 ALA A C 1
ATOM 804 O O . ALA A 1 99 ? -30.949 2.459 9.633 1.00 78.19 99 ALA A O 1
ATOM 805 N N . ARG A 1 100 ? -31.558 4.321 8.547 1.00 80.25 100 ARG A N 1
ATOM 806 C CA . ARG A 1 100 ? -30.263 4.459 7.861 1.00 80.25 100 ARG A CA 1
ATOM 807 C C . ARG A 1 100 ? -29.148 4.788 8.848 1.00 80.25 100 ARG A C 1
ATOM 809 O O . ARG A 1 100 ? -28.108 4.124 8.852 1.00 80.25 100 ARG A O 1
ATOM 816 N N . LYS A 1 101 ? -29.368 5.788 9.702 1.00 79.25 101 LYS A N 1
ATOM 817 C CA . LYS A 1 101 ? -28.422 6.178 10.755 1.00 79.25 101 LYS A CA 1
ATOM 818 C C . LYS A 1 101 ? -28.222 5.056 11.773 1.00 79.25 101 LYS A C 1
ATOM 820 O O . LYS A 1 101 ? -27.097 4.824 12.216 1.00 79.25 101 LYS A O 1
ATOM 825 N N . HIS A 1 102 ? -29.286 4.323 12.088 1.00 77.75 102 HIS A N 1
ATOM 826 C CA . HIS A 1 102 ? -29.233 3.144 12.943 1.00 77.75 102 HIS A CA 1
ATOM 827 C C . HIS A 1 102 ? -28.301 2.058 12.373 1.00 77.75 102 HIS A C 1
ATOM 829 O O . HIS A 1 102 ? -27.360 1.636 13.051 1.00 77.75 102 HIS A O 1
ATOM 835 N N . ASN A 1 103 ? -28.477 1.689 11.100 1.00 80.62 103 ASN A N 1
ATOM 836 C CA . ASN A 1 103 ? -27.627 0.709 10.413 1.00 80.62 103 ASN A CA 1
ATOM 837 C C . ASN A 1 103 ? -26.162 1.162 10.336 1.00 80.62 103 ASN A C 1
ATOM 839 O O . ASN A 1 103 ? -25.243 0.373 10.561 1.00 80.62 103 ASN A O 1
ATOM 843 N N . GLN A 1 104 ? -25.924 2.450 10.074 1.00 83.44 104 GLN A N 1
ATOM 844 C CA . GLN A 1 104 ? -24.573 3.006 10.037 1.00 83.44 104 GLN A CA 1
ATOM 845 C C . GLN A 1 104 ? -23.874 2.903 11.404 1.00 83.44 104 GLN A C 1
ATOM 847 O O . GLN A 1 104 ? -22.721 2.479 11.482 1.00 83.44 104 GLN A O 1
ATOM 852 N N . ILE A 1 105 ? -24.569 3.248 12.492 1.00 82.19 105 ILE A N 1
ATOM 853 C CA . ILE A 1 105 ? -24.029 3.152 13.858 1.00 82.19 105 ILE A CA 1
ATOM 854 C C . ILE A 1 105 ? -23.762 1.693 14.240 1.00 82.19 105 ILE A C 1
ATOM 856 O O . ILE A 1 105 ? -22.737 1.403 14.862 1.00 82.19 105 ILE A O 1
ATOM 860 N N . MET A 1 106 ? -24.645 0.772 13.852 1.00 82.19 106 MET A N 1
ATOM 861 C CA . MET A 1 106 ? -24.450 -0.661 14.074 1.00 82.19 106 MET A CA 1
ATOM 862 C C . MET A 1 106 ? -23.153 -1.152 13.415 1.00 82.19 106 MET A C 1
ATOM 864 O O . MET A 1 106 ? -22.333 -1.784 14.083 1.00 82.19 106 MET A O 1
ATOM 868 N N . LEU A 1 107 ? -22.918 -0.794 12.147 1.00 84.50 107 LEU A N 1
ATOM 869 C CA . LEU A 1 107 ? -21.688 -1.146 11.428 1.00 84.50 107 LEU A CA 1
ATOM 870 C C . LEU A 1 107 ? -20.437 -0.595 12.125 1.00 84.50 107 LEU A C 1
ATOM 872 O O . LEU A 1 107 ? -19.475 -1.337 12.328 1.00 84.50 107 LEU A O 1
ATOM 876 N N . PHE A 1 108 ? -20.462 0.666 12.565 1.00 82.88 108 PHE A N 1
ATOM 877 C CA . PHE A 1 108 ? -19.343 1.255 13.308 1.00 82.88 108 PHE A CA 1
ATOM 878 C C . PHE A 1 108 ? -19.048 0.512 14.616 1.00 82.88 108 PHE A C 1
ATOM 880 O O . PHE A 1 108 ? -17.885 0.224 14.909 1.00 82.88 108 PHE A O 1
ATOM 887 N N . ARG A 1 109 ? -20.083 0.149 15.382 1.00 81.00 109 ARG A N 1
ATOM 888 C CA . ARG A 1 109 ? -19.930 -0.616 16.631 1.00 81.00 109 ARG A CA 1
ATOM 889 C C . ARG A 1 109 ? -19.371 -2.016 16.383 1.00 81.00 109 ARG A C 1
ATOM 891 O O . ARG A 1 109 ? -18.518 -2.466 17.148 1.00 81.00 109 ARG A O 1
ATOM 898 N N . CYS A 1 110 ? -19.809 -2.693 15.321 1.00 80.81 110 CYS A N 1
ATOM 899 C CA . CYS A 1 110 ? -19.266 -3.992 14.920 1.00 80.81 110 CYS A CA 1
ATOM 900 C C . CYS A 1 110 ? -17.772 -3.891 14.590 1.00 80.81 110 CYS A C 1
ATOM 902 O O . CYS A 1 110 ? -16.977 -4.662 15.126 1.00 80.81 110 CYS A O 1
ATOM 904 N N . ILE A 1 111 ? -17.380 -2.909 13.775 1.00 81.88 111 ILE A N 1
ATOM 905 C CA . ILE A 1 111 ? -15.977 -2.695 13.392 1.00 81.88 111 ILE A CA 1
ATOM 906 C C . ILE A 1 111 ? -15.117 -2.368 14.619 1.00 81.88 111 ILE A C 1
ATOM 908 O O . ILE A 1 111 ? -14.055 -2.957 14.791 1.00 81.88 111 ILE A O 1
ATOM 912 N N . HIS A 1 112 ? -15.580 -1.490 15.515 1.00 79.81 112 HIS A N 1
ATOM 913 C CA . HIS A 1 112 ? -14.843 -1.158 16.741 1.00 79.81 112 HIS A CA 1
ATOM 914 C C . HIS A 1 112 ? -14.676 -2.359 17.678 1.00 79.81 112 HIS A C 1
ATOM 916 O O . HIS A 1 112 ? -13.588 -2.576 18.213 1.00 79.81 112 HIS A O 1
ATOM 922 N N . ALA A 1 113 ? -15.726 -3.167 17.855 1.00 78.44 113 ALA A N 1
ATOM 923 C CA . ALA A 1 113 ? -15.649 -4.379 18.665 1.00 78.44 113 ALA A CA 1
ATOM 924 C C . ALA A 1 113 ? -14.676 -5.406 18.066 1.00 78.44 113 ALA A C 1
ATOM 926 O O . ALA A 1 113 ? -13.902 -6.018 18.800 1.00 78.44 113 ALA A O 1
ATOM 927 N N . MET A 1 114 ? -14.688 -5.562 16.740 1.00 78.12 114 MET A N 1
ATOM 928 C CA . MET A 1 114 ? -13.774 -6.447 16.022 1.00 78.12 114 MET A CA 1
ATOM 929 C C . MET A 1 114 ? -12.321 -5.978 16.145 1.00 78.12 114 MET A C 1
ATOM 931 O O . MET A 1 114 ? -11.477 -6.765 16.567 1.00 78.12 114 MET A O 1
ATOM 935 N N . ASN A 1 115 ? -12.043 -4.697 15.889 1.00 77.62 115 ASN A N 1
ATOM 936 C CA . ASN A 1 115 ? -10.696 -4.127 15.995 1.00 77.62 115 ASN A CA 1
ATOM 937 C C . ASN A 1 115 ? -10.132 -4.260 17.416 1.00 77.62 115 ASN A C 1
ATOM 939 O O . ASN A 1 115 ? -9.003 -4.707 17.590 1.00 77.62 115 ASN A O 1
ATOM 943 N N . SER A 1 116 ? -10.944 -3.984 18.443 1.00 71.75 116 SER A N 1
ATOM 944 C CA . SER A 1 116 ? -10.531 -4.118 19.849 1.00 71.75 116 SER A CA 1
ATOM 945 C C . SER A 1 116 ? -10.120 -5.542 20.247 1.00 71.75 116 SER A C 1
ATOM 947 O O . SER A 1 116 ? -9.449 -5.710 21.266 1.00 71.75 116 SER A O 1
ATOM 949 N N . LYS A 1 117 ? -10.569 -6.571 19.522 1.00 70.25 117 LYS A N 1
ATOM 950 C CA . LYS A 1 117 ? -10.290 -7.978 19.848 1.00 70.25 117 LYS A CA 1
ATOM 951 C C . LYS A 1 117 ? -9.337 -8.650 18.866 1.00 70.25 117 LYS A C 1
ATOM 953 O O . LYS A 1 117 ? -8.738 -9.655 19.233 1.00 70.25 117 LYS A O 1
ATOM 958 N N . GLN A 1 118 ? -9.211 -8.128 17.648 1.00 70.06 118 GLN A N 1
ATOM 959 C CA . GLN A 1 118 ? -8.242 -8.604 16.661 1.00 70.06 118 GLN A CA 1
ATOM 960 C C . GLN A 1 118 ? -6.841 -8.047 16.915 1.00 70.06 118 GLN A C 1
ATOM 962 O O . GLN A 1 118 ? -5.866 -8.757 16.687 1.00 70.06 118 GLN A O 1
ATOM 967 N N . GLU A 1 119 ? -6.726 -6.824 17.432 1.00 65.00 119 GLU A N 1
ATOM 968 C CA . GLU A 1 119 ? -5.433 -6.189 17.669 1.00 65.00 119 GLU A CA 1
ATOM 969 C C . GLU A 1 119 ? -5.169 -6.055 19.169 1.00 65.00 119 GLU A C 1
ATOM 971 O O . GLU A 1 119 ? -5.686 -5.168 19.845 1.00 65.00 119 GLU A O 1
ATOM 976 N N . VAL A 1 120 ? -4.337 -6.951 19.701 1.00 65.25 120 VAL A N 1
ATOM 977 C CA . VAL A 1 120 ? -3.705 -6.760 21.008 1.00 65.25 120 VAL A CA 1
ATOM 978 C C . VAL A 1 120 ? -2.244 -6.435 20.748 1.00 65.25 120 VAL A C 1
ATOM 980 O O . VAL A 1 120 ? -1.528 -7.225 20.132 1.00 65.25 120 VAL A O 1
ATOM 983 N N . ALA A 1 121 ? -1.791 -5.265 21.200 1.00 73.31 121 ALA A N 1
ATOM 984 C CA . ALA A 1 121 ? -0.389 -4.890 21.080 1.00 73.31 121 ALA A CA 1
ATOM 985 C C . ALA A 1 121 ? 0.486 -5.962 21.755 1.00 73.31 121 ALA A C 1
ATOM 987 O O . ALA A 1 121 ? 0.233 -6.333 22.901 1.00 73.31 121 ALA A O 1
ATOM 988 N N . ALA A 1 122 ? 1.533 -6.434 21.072 1.00 73.00 122 ALA A N 1
ATOM 989 C CA . ALA A 1 122 ? 2.496 -7.396 21.615 1.00 73.00 122 ALA A CA 1
ATOM 990 C C . ALA A 1 122 ? 2.943 -7.108 23.071 1.00 73.00 122 ALA A C 1
ATOM 992 O O . ALA A 1 122 ? 2.933 -8.043 23.875 1.00 73.00 122 ALA A O 1
ATOM 993 N N . PRO A 1 123 ? 3.258 -5.856 23.476 1.00 76.62 123 PRO A N 1
ATOM 994 C CA . PRO A 1 123 ? 3.578 -5.560 24.874 1.00 76.62 123 PRO A CA 1
ATOM 995 C C . PRO A 1 123 ? 2.426 -5.853 25.847 1.00 76.62 123 PRO A C 1
ATOM 997 O O . PRO A 1 123 ? 2.672 -6.357 26.934 1.00 76.62 123 PRO A O 1
ATOM 1000 N N . MET A 1 124 ? 1.171 -5.620 25.462 1.00 78.62 124 MET A N 1
ATOM 1001 C CA . MET A 1 124 ? -0.000 -5.902 26.301 1.00 78.62 124 MET A CA 1
ATOM 1002 C C . MET A 1 124 ? -0.211 -7.412 26.499 1.00 78.62 124 MET A C 1
ATOM 1004 O O . MET A 1 124 ? -0.568 -7.842 27.595 1.00 78.62 124 MET A O 1
ATOM 1008 N N . VAL A 1 125 ? 0.069 -8.222 25.468 1.00 78.94 125 VAL A N 1
ATOM 1009 C CA . VAL A 1 125 ? 0.059 -9.694 25.572 1.00 78.94 125 VAL A CA 1
ATOM 1010 C C . VAL A 1 125 ? 1.138 -10.172 26.542 1.00 78.94 125 VAL A C 1
ATOM 1012 O O . VAL A 1 125 ? 0.866 -11.006 27.402 1.00 78.94 125 VAL A O 1
ATOM 1015 N N . MET A 1 126 ? 2.349 -9.617 26.438 1.00 78.88 126 MET A N 1
ATOM 1016 C CA . MET A 1 126 ? 3.453 -9.964 27.336 1.00 78.88 126 MET A CA 1
ATOM 1017 C C . MET A 1 126 ? 3.172 -9.548 28.781 1.00 78.88 126 MET A C 1
ATOM 1019 O O . MET A 1 126 ? 3.421 -10.331 29.689 1.00 78.88 126 MET A O 1
ATOM 1023 N N . MET A 1 127 ? 2.587 -8.371 29.011 1.00 82.00 127 MET A N 1
ATOM 1024 C CA . MET A 1 127 ? 2.174 -7.938 30.350 1.00 82.00 127 MET A CA 1
ATOM 1025 C C . MET A 1 127 ? 1.166 -8.906 30.978 1.00 82.00 127 MET A C 1
ATOM 1027 O O . MET A 1 127 ? 1.341 -9.309 32.124 1.00 82.00 127 MET A O 1
ATOM 1031 N N . LEU A 1 128 ? 0.173 -9.361 30.208 1.00 80.12 128 LEU A N 1
ATOM 1032 C CA . LEU A 1 128 ? -0.798 -10.351 30.673 1.00 80.12 128 LEU A CA 1
ATOM 1033 C C . LEU A 1 128 ? -0.144 -11.706 30.993 1.00 80.12 128 LEU A C 1
ATOM 1035 O O . LEU A 1 128 ? -0.424 -12.278 32.043 1.00 80.12 128 LEU A O 1
ATOM 1039 N N . LEU A 1 129 ? 0.732 -12.207 30.113 1.00 82.25 129 LEU A N 1
ATOM 1040 C CA . LEU A 1 129 ? 1.448 -13.476 30.312 1.00 82.25 129 LEU A CA 1
ATOM 1041 C C . LEU A 1 129 ? 2.362 -13.445 31.540 1.00 82.25 129 LEU A C 1
ATOM 1043 O O . LEU A 1 129 ? 2.460 -14.434 32.260 1.00 82.25 129 LEU A O 1
ATOM 1047 N N . MET A 1 130 ? 3.010 -12.308 31.783 1.00 88.44 130 MET A N 1
ATOM 1048 C CA . MET A 1 130 ? 3.914 -12.110 32.917 1.00 88.44 130 MET A CA 1
ATOM 1049 C C . MET A 1 130 ? 3.175 -11.758 34.218 1.00 88.44 130 MET A C 1
ATOM 1051 O O . MET A 1 130 ? 3.812 -11.619 35.261 1.00 88.44 130 MET A O 1
ATOM 1055 N N . GLY A 1 131 ? 1.848 -11.586 34.179 1.00 84.56 131 GLY A N 1
ATOM 1056 C CA . GLY A 1 131 ? 1.057 -11.128 35.326 1.00 84.56 131 GLY A CA 1
ATOM 1057 C C . GLY A 1 131 ? 1.348 -9.678 35.732 1.00 84.56 131 GLY A C 1
ATOM 1058 O O . GLY A 1 131 ? 1.066 -9.276 36.860 1.00 84.56 131 GLY A O 1
ATOM 1059 N N . TRP A 1 132 ? 1.933 -8.884 34.837 1.00 77.00 132 TRP A N 1
ATOM 1060 C CA . TRP A 1 132 ? 2.234 -7.477 35.064 1.00 77.00 132 TRP A CA 1
ATOM 1061 C C . TRP A 1 132 ? 0.996 -6.643 34.724 1.00 77.00 132 TRP A C 1
ATOM 1063 O O . TRP A 1 132 ? 0.483 -6.686 33.607 1.00 77.00 132 TRP A O 1
ATOM 1073 N N . GLY A 1 133 ? 0.478 -5.901 35.704 1.00 76.00 133 GLY A N 1
ATOM 1074 C CA . GLY A 1 133 ? -0.678 -5.022 35.506 1.00 76.00 133 GLY A CA 1
ATOM 1075 C C . GLY A 1 133 ? -0.421 -3.960 34.430 1.00 76.00 133 GLY A C 1
ATOM 1076 O O . GLY A 1 133 ? 0.717 -3.572 34.207 1.00 76.00 133 GLY A O 1
ATOM 1077 N N . PHE A 1 134 ? -1.479 -3.458 33.784 1.00 73.75 134 PHE A N 1
ATOM 1078 C CA . PHE A 1 134 ? -1.434 -2.619 32.568 1.00 73.75 134 PHE A CA 1
ATOM 1079 C C . PHE A 1 134 ? -0.826 -1.212 32.713 1.00 73.75 134 PHE A C 1
ATOM 1081 O O . PHE A 1 134 ? -0.835 -0.435 31.760 1.00 73.75 134 PHE A O 1
ATOM 1088 N N . THR A 1 135 ? -0.302 -0.862 33.882 1.00 71.06 135 THR A N 1
ATOM 1089 C CA . THR A 1 135 ? 0.211 0.475 34.181 1.00 71.06 135 THR A CA 1
ATOM 1090 C C . THR A 1 135 ? 1.702 0.425 34.473 1.00 71.06 135 THR A C 1
ATOM 1092 O O . THR A 1 135 ? 2.114 0.029 35.561 1.00 71.06 135 THR A O 1
ATOM 1095 N N . PHE A 1 136 ? 2.504 0.896 33.521 1.00 62.62 136 PHE A N 1
ATOM 1096 C CA . PHE A 1 136 ? 3.881 1.301 33.777 1.00 62.62 136 PHE A CA 1
ATOM 1097 C C . PHE A 1 136 ? 3.903 2.815 33.968 1.00 62.62 136 PHE A C 1
ATOM 1099 O O . PHE A 1 136 ? 3.730 3.563 33.011 1.00 62.62 136 PHE A O 1
ATOM 1106 N N . SER A 1 137 ? 4.102 3.270 35.203 1.00 69.94 137 SER A N 1
ATOM 1107 C CA . SER A 1 137 ? 4.379 4.678 35.485 1.00 69.94 137 SER A CA 1
ATOM 1108 C C . SER A 1 137 ? 5.685 4.759 36.257 1.00 69.94 137 SER A C 1
ATOM 1110 O O . SER A 1 137 ? 5.764 4.266 37.379 1.00 69.94 137 SER A O 1
ATOM 1112 N N . SER A 1 138 ? 6.722 5.353 35.663 1.00 77.06 138 SER A N 1
ATOM 1113 C CA . SER A 1 138 ? 7.988 5.617 36.365 1.00 77.06 138 SER A CA 1
ATOM 1114 C C . SER A 1 138 ? 7.843 6.733 37.401 1.00 77.06 138 SER A C 1
ATOM 1116 O O . SER A 1 138 ? 8.610 6.798 38.359 1.00 77.06 138 SER A O 1
ATOM 1118 N N . HIS A 1 139 ? 6.852 7.609 37.216 1.00 77.00 139 HIS A N 1
ATOM 1119 C CA . HIS A 1 139 ? 6.594 8.754 38.078 1.00 77.00 139 HIS A CA 1
ATOM 1120 C C . HIS A 1 139 ? 5.151 8.749 38.569 1.00 77.00 139 H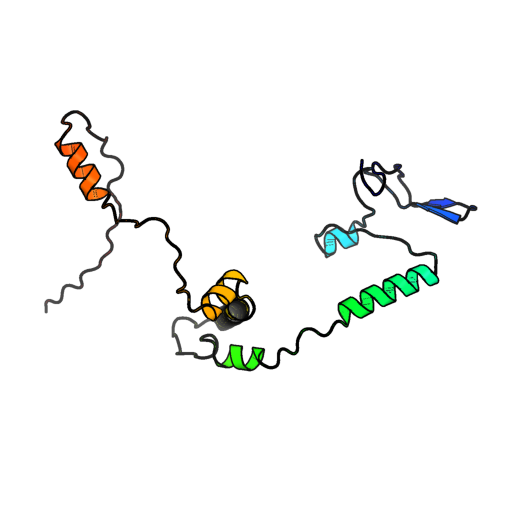IS A C 1
ATOM 1122 O O . HIS A 1 139 ? 4.231 8.329 37.866 1.00 77.00 139 HIS A O 1
ATOM 1128 N N . ARG A 1 140 ? 4.950 9.223 39.797 1.00 75.94 140 ARG A N 1
ATOM 1129 C CA . ARG A 1 140 ? 3.621 9.434 40.360 1.00 75.94 140 ARG A CA 1
ATOM 1130 C C . ARG A 1 140 ? 3.150 10.820 39.939 1.00 75.94 140 ARG A C 1
ATOM 1132 O O . ARG A 1 140 ? 3.755 11.814 40.328 1.00 75.94 140 ARG A O 1
ATOM 1139 N N . TYR A 1 141 ? 2.106 10.880 39.122 1.00 78.62 141 TYR A N 1
ATOM 1140 C CA . TYR A 1 141 ? 1.475 12.145 38.765 1.00 78.62 141 TYR A CA 1
ATOM 1141 C C . TYR A 1 141 ? 0.458 12.503 39.846 1.00 78.62 141 TYR A C 1
ATOM 1143 O O . TYR A 1 141 ? -0.450 11.725 40.125 1.00 78.62 141 TYR A O 1
ATOM 1151 N N . GLU A 1 142 ? 0.627 13.669 40.461 1.00 82.38 142 GLU A N 1
ATOM 1152 C CA . GLU A 1 142 ? -0.349 14.242 41.386 1.00 82.38 142 GLU A CA 1
ATOM 1153 C C . GLU A 1 142 ? -1.226 15.245 40.640 1.00 82.38 142 GLU A C 1
ATOM 1155 O O . GLU A 1 142 ? -0.772 15.942 39.728 1.00 82.38 142 GLU A O 1
ATOM 1160 N N . THR A 1 143 ? -2.495 15.333 41.029 1.00 80.00 143 THR A N 1
ATOM 1161 C CA . THR A 1 143 ? -3.421 16.269 40.386 1.00 80.00 143 THR A CA 1
ATOM 1162 C C . THR A 1 143 ? -3.146 17.676 40.909 1.00 80.00 143 THR A C 1
ATOM 1164 O O . THR A 1 143 ? -3.425 17.977 42.069 1.00 80.00 143 THR A O 1
ATOM 1167 N N . ILE A 1 144 ? -2.603 18.555 40.064 1.00 80.25 144 ILE A N 1
ATOM 1168 C CA . ILE A 1 144 ? -2.415 19.968 40.410 1.00 80.25 144 ILE A CA 1
ATOM 1169 C C . ILE A 1 144 ? -3.675 20.740 40.019 1.00 80.25 144 ILE A C 1
ATOM 1171 O O . ILE A 1 144 ? -3.996 20.891 38.840 1.00 80.25 144 ILE A O 1
ATOM 1175 N N . TYR A 1 145 ? -4.386 21.265 41.015 1.00 84.06 145 TYR A N 1
ATOM 1176 C CA . TYR A 1 145 ? -5.549 22.119 40.790 1.00 84.06 145 TYR A CA 1
ATOM 1177 C C . TYR A 1 145 ? -5.107 23.512 40.337 1.00 84.06 145 TYR A C 1
ATOM 1179 O O . TYR A 1 145 ? -4.750 24.370 41.148 1.00 84.06 145 TYR A O 1
ATOM 1187 N N . TRP A 1 146 ? -5.164 23.742 39.025 1.00 83.06 146 TRP A N 1
ATOM 1188 C CA . TRP A 1 146 ? -4.747 24.997 38.394 1.00 83.06 146 TRP A CA 1
ATOM 1189 C C . TRP A 1 146 ? -5.449 26.230 38.979 1.00 83.06 146 TRP A C 1
ATOM 1191 O O . TRP A 1 146 ? -4.819 27.256 39.214 1.00 83.06 146 TRP A O 1
ATOM 1201 N N . SER A 1 147 ? -6.740 26.116 39.300 1.00 83.25 147 SER A N 1
ATOM 1202 C CA . SER A 1 147 ? -7.513 27.196 39.922 1.00 83.25 147 SER A CA 1
ATOM 1203 C C . SER A 1 147 ? -6.968 27.601 41.296 1.00 83.25 147 SER A C 1
ATOM 1205 O O . SER A 1 147 ? -6.883 28.792 41.595 1.00 83.25 147 SER A O 1
ATOM 1207 N N . GLY A 1 148 ? -6.559 26.629 42.118 1.00 82.00 148 GLY A N 1
ATOM 1208 C CA . GLY A 1 148 ? -5.934 26.878 43.418 1.00 82.00 148 GLY A CA 1
ATOM 1209 C C . GLY A 1 148 ? -4.561 27.530 43.276 1.00 82.00 148 GLY A C 1
ATOM 1210 O O . GLY A 1 148 ? -4.268 28.504 43.966 1.00 82.00 148 GLY A O 1
ATOM 1211 N N . PHE A 1 149 ? -3.761 27.048 42.324 1.00 82.62 149 PHE A N 1
ATOM 1212 C CA . PHE A 1 149 ? -2.440 27.597 42.019 1.00 82.62 149 PHE A CA 1
ATOM 1213 C C . PHE A 1 149 ? -2.507 29.056 41.536 1.00 82.62 149 PHE A C 1
ATOM 1215 O O . PHE A 1 149 ? -1.829 29.920 42.089 1.00 82.62 149 PHE A O 1
ATOM 1222 N N . VAL A 1 150 ? -3.384 29.363 40.574 1.00 84.62 150 VAL A N 1
ATOM 1223 C CA . VAL A 1 150 ? -3.580 30.732 40.064 1.00 84.62 150 VAL A CA 1
ATOM 1224 C C . VAL A 1 150 ? -4.095 31.662 41.163 1.00 84.62 150 VAL A C 1
ATOM 1226 O O . VAL A 1 150 ? -3.612 32.784 41.295 1.00 84.62 150 VAL A O 1
ATOM 1229 N N . ARG A 1 151 ? -5.035 31.200 41.999 1.00 80.69 151 ARG A N 1
ATOM 1230 C CA . ARG A 1 151 ? -5.567 31.996 43.117 1.00 80.69 151 ARG A CA 1
ATOM 1231 C C . ARG A 1 151 ? -4.499 32.292 44.177 1.00 80.69 151 ARG A C 1
ATOM 1233 O O . ARG A 1 151 ? -4.509 33.383 44.740 1.00 80.69 151 ARG A O 1
ATOM 1240 N N . TYR A 1 152 ? -3.587 31.356 44.440 1.00 82.75 152 TYR A N 1
ATOM 1241 C CA . TYR A 1 152 ? -2.438 31.586 45.318 1.00 82.75 152 TYR A CA 1
ATOM 1242 C C . TYR A 1 152 ? -1.488 32.641 44.733 1.00 82.75 152 TYR A C 1
ATOM 1244 O O . TYR A 1 152 ? -1.127 33.588 45.427 1.00 82.75 152 TYR A O 1
ATOM 1252 N N . LEU A 1 153 ? -1.163 32.529 43.443 1.00 83.44 153 LEU A N 1
ATOM 1253 C CA . LEU A 1 153 ? -0.222 33.415 42.753 1.00 83.44 153 LEU A CA 1
ATOM 1254 C C . LEU A 1 153 ? -0.750 34.859 42.643 1.00 83.44 153 LEU A C 1
ATOM 1256 O O . LEU A 1 153 ? -0.018 35.810 42.909 1.00 83.44 153 LEU A O 1
ATOM 1260 N N . LEU A 1 154 ? -2.050 35.020 42.368 1.00 80.75 154 LEU A N 1
ATOM 1261 C CA . LEU A 1 154 ? -2.742 36.318 42.387 1.00 80.75 154 LEU A CA 1
ATO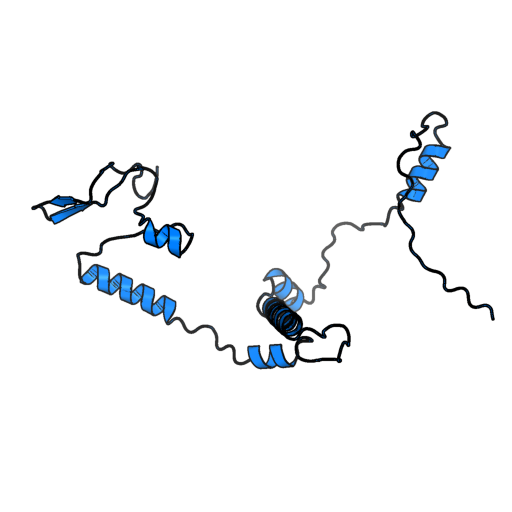M 1262 C C . LEU A 1 154 ? -2.827 36.945 43.787 1.00 80.75 154 LEU A C 1
ATOM 1264 O O . LEU A 1 154 ? -3.003 38.153 43.905 1.00 80.75 154 LEU A O 1
ATOM 1268 N N . ARG A 1 155 ? -2.749 36.137 44.853 1.00 73.94 155 ARG A N 1
ATOM 1269 C CA . ARG A 1 155 ? -2.756 36.629 46.239 1.00 73.94 155 ARG A CA 1
ATOM 1270 C C . ARG A 1 155 ? -1.360 37.025 46.719 1.00 73.94 155 ARG A C 1
ATOM 1272 O O . ARG A 1 155 ? -1.256 37.907 47.565 1.00 73.94 155 ARG A O 1
ATOM 1279 N N . SER A 1 156 ? -0.309 36.364 46.231 1.00 79.00 156 SER A N 1
ATOM 1280 C CA . SER A 1 156 ? 1.076 36.660 46.615 1.00 79.00 156 SER A CA 1
ATOM 1281 C C . SER A 1 156 ? 1.663 37.867 45.888 1.00 79.00 156 SER A C 1
ATOM 1283 O O . SER A 1 156 ? 2.555 38.512 46.431 1.00 79.00 156 SER A O 1
ATOM 1285 N N . ASP A 1 157 ? 1.179 38.172 44.683 1.00 68.81 157 ASP A N 1
ATOM 1286 C CA . ASP A 1 157 ? 1.679 39.283 43.879 1.00 68.81 157 ASP A CA 1
ATOM 1287 C C . ASP A 1 157 ? 0.560 40.294 43.585 1.00 68.81 157 ASP A C 1
ATOM 1289 O O . ASP A 1 157 ? -0.316 40.070 42.749 1.00 68.81 157 ASP A O 1
ATOM 1293 N N . ASN A 1 158 ? 0.585 41.431 44.285 1.00 61.03 158 ASN A N 1
ATOM 1294 C CA . ASN A 1 158 ? -0.418 42.494 44.151 1.00 61.03 158 ASN A CA 1
ATOM 1295 C C . ASN A 1 158 ? -0.354 43.224 42.787 1.00 61.03 158 ASN A C 1
ATOM 1297 O O . ASN A 1 158 ? -1.221 44.055 42.504 1.00 61.03 158 ASN A O 1
ATOM 1301 N N . GLY A 1 159 ? 0.664 42.951 41.956 1.00 61.06 159 GLY A N 1
ATOM 1302 C CA . GLY A 1 159 ? 0.887 43.603 40.659 1.00 61.06 159 GLY A CA 1
ATOM 1303 C C . GLY A 1 159 ? 0.305 42.872 39.443 1.00 61.06 159 GLY A C 1
ATOM 1304 O O . GLY A 1 159 ? 0.099 43.492 38.398 1.00 61.06 159 GLY A O 1
ATOM 1305 N N . LEU A 1 160 ? -0.017 41.580 39.553 1.00 58.72 160 LEU A N 1
ATOM 1306 C CA . LEU A 1 160 ? -0.523 40.773 38.436 1.00 58.72 160 LEU A CA 1
ATOM 1307 C C . LEU A 1 160 ? -2.049 40.896 38.301 1.00 58.72 160 LEU A C 1
ATOM 1309 O O . LEU A 1 160 ? -2.808 39.960 38.548 1.00 58.72 160 LEU A O 1
ATOM 1313 N N . ARG A 1 161 ? -2.533 42.064 37.866 1.00 60.66 161 ARG A N 1
ATOM 1314 C CA . ARG A 1 161 ? -3.915 42.189 37.375 1.00 60.66 161 ARG A CA 1
ATOM 1315 C C . ARG A 1 161 ? -4.003 41.600 35.970 1.00 60.66 161 ARG A C 1
ATOM 1317 O O . ARG A 1 161 ? -3.652 42.260 34.995 1.00 60.66 161 ARG A O 1
ATOM 1324 N N . LEU A 1 162 ? -4.503 40.370 35.858 1.00 59.12 162 LEU A N 1
ATOM 1325 C CA . LEU A 1 162 ? -4.931 39.845 34.562 1.00 59.12 162 LEU A CA 1
ATOM 1326 C C . LEU A 1 162 ? -6.075 40.731 34.030 1.00 59.12 162 LEU A C 1
ATOM 1328 O O . LEU A 1 162 ? -7.014 41.018 34.778 1.00 59.12 162 LEU A O 1
ATOM 1332 N N . PRO A 1 163 ? -6.027 41.193 32.768 1.00 52.78 163 PRO A N 1
ATOM 1333 C CA . PRO A 1 163 ? -7.152 41.899 32.175 1.00 52.78 163 PRO A CA 1
ATOM 1334 C C . PRO A 1 163 ? -8.376 40.976 32.177 1.00 52.78 163 PRO A C 1
ATOM 1336 O O . PRO A 1 163 ? -8.259 39.799 31.847 1.00 52.78 163 PRO A O 1
ATOM 1339 N N . ASN A 1 164 ? -9.541 41.520 32.548 1.00 49.28 164 ASN A N 1
ATOM 1340 C CA . ASN A 1 164 ? -10.849 40.852 32.651 1.00 49.28 164 ASN A CA 1
ATOM 1341 C C . ASN A 1 164 ? -11.378 40.302 31.307 1.00 49.28 164 ASN A C 1
ATOM 1343 O O . ASN A 1 164 ? -12.493 40.611 30.886 1.00 49.28 164 ASN A O 1
ATOM 1347 N N . ARG A 1 165 ? -10.606 39.486 30.593 1.00 45.91 165 ARG A N 1
ATOM 1348 C CA . ARG A 1 165 ? -11.086 38.722 29.449 1.00 45.91 165 ARG A CA 1
ATOM 1349 C C . ARG A 1 165 ? -10.831 37.250 29.710 1.00 45.91 165 ARG A C 1
ATOM 1351 O O . ARG A 1 165 ? -9.694 36.823 29.861 1.00 45.91 165 ARG A O 1
ATOM 1358 N N . CYS A 1 166 ? -11.939 36.514 29.711 1.00 42.00 166 CYS A N 1
ATOM 1359 C CA . CYS A 1 166 ? -12.038 35.058 29.728 1.00 42.00 166 CYS A CA 1
ATOM 1360 C C . CYS A 1 166 ? -12.105 34.402 31.116 1.00 42.00 166 CYS A C 1
ATOM 1362 O O . CYS A 1 166 ? -11.405 33.434 31.389 1.00 42.00 166 CYS A O 1
ATOM 1364 N N . VAL A 1 167 ? -13.053 34.838 31.951 1.00 45.66 167 VAL A N 1
ATOM 1365 C CA . VAL A 1 167 ? -13.726 33.914 32.879 1.00 45.66 167 VAL A CA 1
ATOM 1366 C C . VAL A 1 167 ? -15.146 33.708 32.370 1.00 45.66 167 VAL A C 1
ATOM 1368 O O . VAL A 1 167 ? -16.062 34.411 32.759 1.00 45.66 167 VAL A O 1
ATOM 1371 N N . ASN A 1 168 ? -15.290 32.779 31.430 1.00 37.22 168 ASN A N 1
ATOM 1372 C CA . ASN A 1 168 ? -16.545 32.100 31.112 1.00 37.22 168 ASN A CA 1
ATOM 1373 C C . ASN A 1 168 ? -16.180 30.675 30.681 1.00 37.22 168 ASN A C 1
ATOM 1375 O O . ASN A 1 168 ? -16.350 30.285 29.530 1.00 37.22 168 ASN A O 1
ATOM 1379 N N . PHE A 1 169 ? -15.620 29.903 31.614 1.00 37.22 169 PHE A N 1
ATOM 1380 C CA . PHE A 1 169 ? -15.729 28.452 31.532 1.00 37.22 169 PHE A CA 1
ATOM 1381 C C . PHE A 1 169 ? -17.059 28.080 32.175 1.00 37.22 169 PHE A C 1
ATOM 1383 O O . PHE A 1 169 ? -17.230 28.101 33.390 1.00 37.22 169 PHE A O 1
ATOM 1390 N N . VAL A 1 170 ? -18.016 27.853 31.286 1.00 36.34 170 VAL A N 1
ATOM 1391 C CA . VAL A 1 170 ? -19.384 27.417 31.524 1.00 36.34 170 VAL A CA 1
ATOM 1392 C C . VAL A 1 170 ? -19.401 26.221 32.483 1.00 36.34 170 VAL A C 1
ATOM 1394 O O . VAL A 1 170 ? -19.060 25.105 32.104 1.00 36.34 170 VAL A O 1
ATOM 1397 N N . HIS A 1 171 ? -19.833 26.452 33.723 1.00 32.31 171 HIS A N 1
ATOM 1398 C CA . HIS A 1 171 ? -20.371 25.406 34.588 1.00 32.31 171 HIS A CA 1
ATOM 1399 C C . HIS A 1 171 ? -21.855 25.239 34.232 1.00 32.31 171 HIS A C 1
ATOM 1401 O O . HIS A 1 171 ? -22.718 25.886 34.815 1.00 32.31 171 HIS A O 1
ATOM 1407 N N . HIS A 1 172 ? -22.167 24.371 33.269 1.00 32.69 172 HIS A N 1
ATOM 1408 C CA . HIS A 1 172 ? -23.507 23.788 33.184 1.00 32.69 172 HIS A CA 1
ATOM 1409 C C . HIS A 1 172 ? -23.535 22.529 34.052 1.00 32.69 172 HIS A C 1
ATOM 1411 O O . HIS A 1 172 ? -23.377 21.413 33.568 1.00 32.69 172 HIS A O 1
ATOM 1417 N N . HIS A 1 173 ? -23.739 22.725 35.353 1.00 33.22 173 HIS A N 1
ATOM 1418 C CA . HIS A 1 173 ? -24.387 21.724 36.193 1.00 33.22 173 HIS A CA 1
ATOM 1419 C C . HIS A 1 173 ? -25.773 22.269 36.524 1.00 33.22 173 HIS A C 1
ATOM 1421 O O . HIS A 1 173 ? -25.913 23.173 37.341 1.00 33.22 173 HIS A O 1
ATOM 1427 N N . GLY A 1 174 ? -26.787 21.760 35.823 1.00 31.38 174 GLY A N 1
ATOM 1428 C CA . GLY A 1 174 ? -28.179 21.995 36.179 1.00 31.38 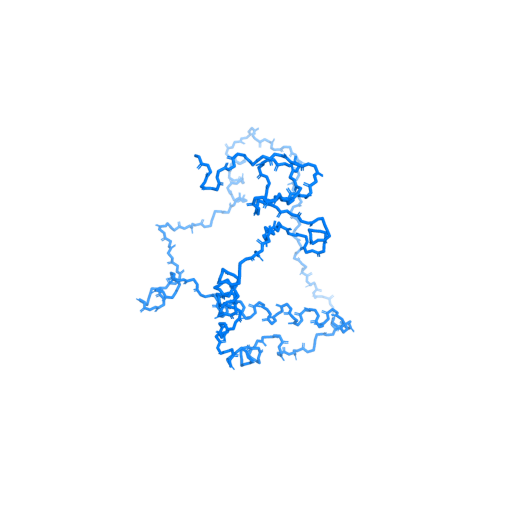174 GLY A CA 1
ATOM 1429 C C . GLY A 1 174 ? -28.470 21.344 37.527 1.00 31.38 174 GLY A C 1
ATOM 1430 O O . GLY A 1 174 ? -28.475 20.118 37.631 1.00 31.38 174 GLY A O 1
ATOM 1431 N N . GLN A 1 175 ? -28.688 22.167 38.550 1.00 31.03 175 GLN A N 1
ATOM 1432 C CA . GLN A 1 175 ? -29.468 21.780 39.717 1.00 31.03 175 GLN A CA 1
ATOM 1433 C C . GLN A 1 175 ? -30.944 21.841 39.325 1.00 31.03 175 GLN A C 1
ATOM 1435 O O . GLN A 1 175 ? -31.434 22.864 38.856 1.00 31.03 175 GLN A O 1
ATOM 1440 N N . ILE A 1 176 ? -31.620 20.707 39.478 1.00 36.56 176 ILE A N 1
ATOM 1441 C CA . ILE A 1 176 ? -33.074 20.610 39.500 1.00 36.56 176 ILE A CA 1
ATOM 1442 C C . ILE A 1 176 ? -33.498 21.122 40.879 1.00 36.56 176 ILE A C 1
ATOM 1444 O O . ILE A 1 176 ? -33.217 20.467 41.883 1.00 36.56 176 ILE A O 1
ATOM 1448 N N . ASP A 1 177 ? -34.132 22.292 40.921 1.00 31.70 177 ASP A N 1
ATOM 1449 C CA . ASP A 1 177 ? -34.891 22.739 42.085 1.00 31.70 177 ASP A CA 1
ATOM 1450 C C . ASP A 1 177 ? -36.193 21.934 42.146 1.00 31.70 177 ASP A C 1
ATOM 1452 O O . ASP A 1 177 ? -37.060 22.049 41.280 1.00 31.70 177 ASP A O 1
ATOM 1456 N N . ASN A 1 178 ? -36.313 21.101 43.180 1.00 35.88 178 ASN A N 1
ATOM 1457 C CA . ASN A 1 178 ? -37.588 20.562 43.635 1.00 35.88 178 ASN A CA 1
ATOM 1458 C C . ASN A 1 178 ? -38.172 21.531 44.666 1.00 35.88 178 ASN A C 1
ATOM 1460 O O . ASN A 1 178 ? -37.730 21.558 45.816 1.00 35.88 178 ASN A O 1
ATOM 1464 N N . SER A 1 179 ? -39.191 22.284 44.263 1.00 34.62 179 SER A N 1
ATOM 1465 C CA . SER A 1 179 ? -40.140 22.922 45.176 1.00 34.62 179 SER A CA 1
ATOM 1466 C C . SER A 1 179 ? -41.460 23.215 44.459 1.00 34.62 179 SER A C 1
ATOM 1468 O O . SER A 1 179 ? -41.668 24.300 43.926 1.00 34.62 179 SER A O 1
ATOM 1470 N N . GLN A 1 180 ? -42.338 22.210 44.425 1.00 35.91 180 GLN A N 1
ATOM 1471 C CA . GLN A 1 180 ? -43.729 22.233 44.912 1.00 35.91 180 GLN A CA 1
ATOM 1472 C C . GLN A 1 180 ? -44.381 20.865 44.702 1.00 35.91 180 GLN A C 1
ATOM 1474 O O . GLN A 1 180 ? -44.136 20.248 43.643 1.00 35.91 180 GLN A O 1
#

Secondary structure (DSSP, 8-state):
--TT-PSPPPBSS-EE-TTS-EE--BS-TTSPP--HHHHHHH-S---------HHHHHHHHHHHHHHHTS-----HHHHHHHHHSTTT-----TT---HHHHHHHHHHHHHHHHHHHH---HHHHHHHHTT--S---SS------HHHHHHHHHHH-TT----S----------------

Organism: NCBI:txid1314785

Radius of gyration: 31.53 Å; chains: 1; bounding box: 65×62×80 Å

Foldseek 3Di:
DDPVDFQDDADQAWDADPVRDTDHHHPGRVAADDDPVCCVVVVDRDHDDDDPDPVVVVVVCVVVCCVVPVPDPPCPCLVVLLCPFVLVVDPD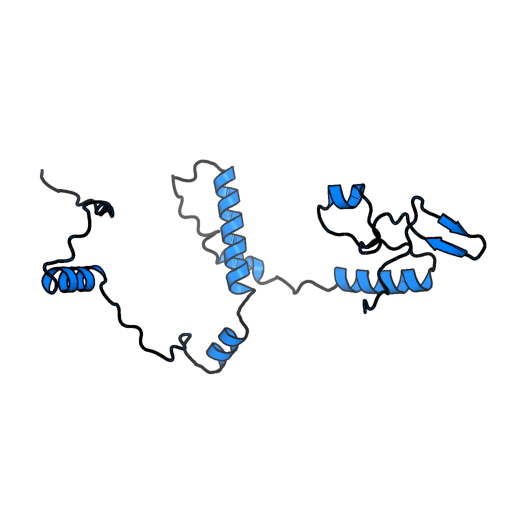DVVPPDPVVNVVVSVVSSVVSSCVPVDDPPVNVVCVVVVNDPDDDPDDDDDDDVVVVVVVVCVVDVPDDDPPPDPDPDPPPDDDDDDD

pLDDT: mean 75.57, std 15.65, range [31.03, 93.5]

Sequence (180 aa):
RCKRGAPWPLSDVDWVDEARGWGPKWTFGYFNSWQPDISVSVRCNNDIKLLTNGRDTGNITYYETNYVSKKQGRNYNASALFAKSPAFQMKDNAYLQDARKHNQIMLFRCIHAMNSKQEVAAPMVMMLLMGWGFTFSSHRYETIYWSGFVRYLLRSDNGLRLPNRCVNFVHHHGQIDNSQ